Protein AF-A0A6G7ZBJ1-F1 (afdb_monomer_lite)

Radius of gyration: 18.82 Å; chains: 1; bounding box: 35×28×66 Å

pLDDT: mean 85.51, std 11.93, range [38.84, 96.75]

Sequence (132 aa):
MKHKVLNLHRYTDELYGYSSDLPEYRVIMRKLYVDYRDSNGNIVKNVLLECPKSPLERDRYKSLIELRIYTGLLYLPLHLDDLMVEEFGRDLCVIIDGMYDNEYDFVAFRLVVEKSMIEEMYEQIAHVFEIV

Foldseek 3Di:
DPDPPLPVVVVCCQQFFDDPDADPLQKFQWWKFFWFQDPVRDIDGRDTDDQAPDPVLNVVNRVVRIDGDRGHPNCCVVCVVVVAKDKDADVCVVVVCVSVVNPTRTGIMMTGDDPVRVVSSVVVVCVVSVPD

Secondary structure (DSSP, 8-state):
-------HHHHHHHHHT--SS--GGGEEE-EEEEEEE-TTSPEEEEEEPPPPSSHHHHHHHHHHHEEE--S-TTTGGGTHHHHHEEEE-HHHHHHHHGGGTT--EEEEEEEE--HHHHHHHHHHHHHHTT--

Structure (mmCIF, N/CA/C/O backbone):
data_AF-A0A6G7ZBJ1-F1
#
_entry.id   AF-A0A6G7ZBJ1-F1
#
loop_
_atom_site.group_PDB
_atom_site.id
_atom_site.type_symbol
_atom_site.label_atom_id
_atom_site.label_alt_id
_atom_site.label_comp_id
_atom_site.label_asym_id
_atom_site.label_entity_id
_atom_site.label_seq_id
_atom_site.pdbx_PDB_ins_code
_atom_site.Cartn_x
_atom_site.Cartn_y
_atom_site.Cartn_z
_atom_site.occupancy
_atom_site.B_iso_or_equiv
_atom_site.auth_seq_id
_atom_site.auth_comp_id
_atom_site.auth_asym_id
_atom_site.auth_atom_id
_atom_site.pdbx_PDB_model_num
ATOM 1 N N . MET A 1 1 ? -5.959 7.522 42.572 1.00 40.25 1 MET A N 1
ATOM 2 C CA . MET A 1 1 ? -6.337 7.044 41.225 1.00 40.25 1 MET A CA 1
ATOM 3 C C . MET A 1 1 ? -6.852 8.237 40.440 1.00 40.25 1 MET A C 1
ATOM 5 O O . MET A 1 1 ? -7.921 8.734 40.760 1.00 40.25 1 MET A O 1
ATOM 9 N N . LYS A 1 2 ? -6.055 8.786 39.514 1.00 38.84 2 LYS A N 1
ATOM 10 C CA . LYS A 1 2 ? -6.507 9.889 38.656 1.00 38.84 2 LYS A CA 1
ATOM 11 C C . LYS A 1 2 ? -7.529 9.321 37.674 1.00 38.84 2 LYS A C 1
ATOM 13 O O . LYS A 1 2 ? -7.220 8.364 36.972 1.00 38.84 2 LYS A O 1
ATOM 18 N N . HIS A 1 3 ? -8.733 9.878 37.680 1.00 41.03 3 HIS A N 1
ATOM 19 C CA . HIS A 1 3 ? -9.791 9.544 36.738 1.00 41.03 3 HIS A CA 1
ATOM 20 C C . HIS A 1 3 ? -9.275 9.734 35.306 1.00 41.03 3 HIS A C 1
ATOM 22 O O . HIS A 1 3 ? -9.115 10.865 34.849 1.00 41.03 3 HIS A O 1
ATOM 28 N N . LYS A 1 4 ? -8.996 8.627 34.606 1.00 51.69 4 LYS A N 1
ATOM 29 C CA . LYS A 1 4 ? -8.949 8.610 33.144 1.00 51.69 4 LYS A CA 1
ATOM 30 C C . LYS A 1 4 ? -10.368 8.912 32.687 1.00 51.69 4 LYS A C 1
ATOM 32 O O . LYS A 1 4 ? -11.212 8.024 32.637 1.00 51.69 4 LYS A O 1
ATOM 37 N N . VAL A 1 5 ? -10.650 10.181 32.416 1.00 48.44 5 VAL A N 1
ATOM 38 C CA . VAL A 1 5 ? -11.758 10.522 31.531 1.00 48.44 5 VAL A CA 1
ATOM 39 C C . VAL A 1 5 ? -11.337 9.973 30.175 1.00 48.44 5 VAL A C 1
ATOM 41 O O . VAL A 1 5 ? -10.585 10.611 29.442 1.00 48.44 5 VAL A O 1
ATOM 44 N N . LEU A 1 6 ? -11.726 8.726 29.903 1.00 55.81 6 LEU A N 1
ATOM 45 C CA . LEU A 1 6 ? -11.731 8.172 28.559 1.00 55.81 6 LEU A CA 1
ATOM 46 C C . LEU A 1 6 ? -12.436 9.210 27.694 1.00 55.81 6 LEU A C 1
ATOM 48 O O . LEU A 1 6 ? -13.585 9.564 27.964 1.00 55.81 6 LEU A O 1
ATOM 52 N N . ASN A 1 7 ? -11.714 9.778 26.731 1.00 69.94 7 ASN A N 1
ATOM 53 C CA . ASN A 1 7 ? -12.281 10.752 25.816 1.00 69.94 7 ASN A CA 1
ATOM 54 C C . ASN A 1 7 ? -13.243 9.993 24.895 1.00 69.94 7 ASN A C 1
ATOM 56 O O . ASN A 1 7 ? -12.848 9.541 23.827 1.00 69.94 7 ASN A O 1
ATOM 60 N N . LEU A 1 8 ? -14.471 9.780 25.376 1.00 73.25 8 LEU A N 1
ATOM 61 C CA . LEU A 1 8 ? -15.496 8.932 24.768 1.00 73.25 8 LEU A CA 1
ATOM 62 C C . LEU A 1 8 ? -15.718 9.288 23.296 1.00 73.25 8 LEU A C 1
ATOM 64 O O . LEU A 1 8 ? -15.908 8.396 22.480 1.00 73.25 8 LEU A O 1
ATOM 68 N N . HIS A 1 9 ? -15.592 10.576 22.966 1.00 75.88 9 HIS A N 1
ATOM 69 C CA . HIS A 1 9 ? -15.666 11.081 21.603 1.00 75.88 9 HIS A CA 1
ATOM 70 C C . HIS A 1 9 ? -14.593 10.467 20.697 1.00 75.88 9 HIS A C 1
ATOM 72 O O . HIS A 1 9 ? -14.922 9.922 19.655 1.00 75.88 9 HIS A O 1
ATOM 78 N N . ARG A 1 10 ? -13.328 10.423 21.136 1.00 76.31 10 ARG A N 1
ATOM 79 C CA . ARG A 1 10 ? -12.244 9.803 20.352 1.00 76.31 10 ARG A CA 1
ATOM 80 C C . ARG A 1 10 ? -12.465 8.307 20.118 1.00 76.31 10 ARG A C 1
ATOM 82 O O . ARG A 1 10 ? -12.115 7.808 19.059 1.00 76.31 10 ARG A O 1
ATOM 89 N N . TYR A 1 11 ? -13.043 7.596 21.088 1.00 80.50 11 TYR A N 1
ATOM 90 C CA . TYR A 1 11 ? -13.386 6.177 20.920 1.00 80.50 11 TYR A CA 1
ATOM 91 C C . TYR A 1 11 ? -14.519 5.987 19.916 1.00 80.50 11 TYR A C 1
ATOM 93 O O . TYR A 1 11 ? -14.456 5.089 19.081 1.00 80.50 11 TYR A O 1
ATOM 101 N N . THR A 1 12 ? -15.558 6.823 19.984 1.00 81.44 12 THR A N 1
ATOM 102 C CA . THR A 1 12 ? -16.650 6.766 19.010 1.00 81.44 12 THR A CA 1
ATOM 103 C C . THR A 1 12 ? -16.169 7.143 17.611 1.00 81.44 12 THR A C 1
ATOM 105 O O . THR A 1 12 ? -16.553 6.485 16.650 1.00 81.44 12 THR A O 1
ATOM 108 N N . ASP A 1 13 ? -15.284 8.130 17.490 1.00 80.81 13 ASP A N 1
ATOM 109 C CA . ASP A 1 13 ? -14.735 8.570 16.207 1.00 80.81 13 ASP A CA 1
ATOM 110 C C . ASP A 1 13 ? -13.896 7.469 15.552 1.00 80.81 13 ASP A C 1
ATO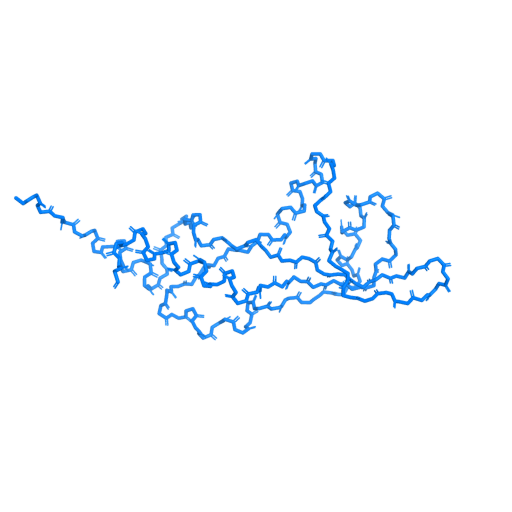M 112 O O . ASP A 1 13 ? -14.042 7.215 14.360 1.00 80.81 13 ASP A O 1
ATOM 116 N N . GLU A 1 14 ? -13.079 6.760 16.333 1.00 85.19 14 GLU A N 1
ATOM 117 C CA . GLU A 1 14 ? -12.290 5.620 15.858 1.00 85.19 14 GLU A CA 1
ATOM 118 C C . GLU A 1 14 ? -13.175 4.431 15.448 1.00 85.19 14 GLU A C 1
ATOM 120 O O . GLU A 1 14 ? -12.946 3.771 14.428 1.00 85.19 14 GLU A O 1
ATOM 125 N N . LEU A 1 15 ? -14.218 4.158 16.236 1.00 86.31 15 LEU A N 1
ATOM 126 C CA . LEU A 1 15 ? -15.129 3.045 15.992 1.00 86.31 15 LEU A CA 1
ATOM 127 C C . LEU A 1 15 ? -15.979 3.266 14.733 1.00 86.31 15 LEU A C 1
ATOM 129 O O . LEU A 1 15 ? -16.150 2.334 13.946 1.00 86.31 15 LEU A O 1
ATOM 133 N N . TYR A 1 16 ? -16.488 4.486 14.532 1.00 83.50 16 TYR A N 1
ATOM 134 C CA . TYR A 1 16 ? -17.455 4.809 13.478 1.00 83.50 16 TYR A CA 1
ATOM 135 C C . TYR A 1 16 ? -16.868 5.586 12.288 1.00 83.50 16 TYR A C 1
ATOM 137 O O . TYR A 1 16 ? -17.498 5.612 11.235 1.00 83.50 16 TYR A O 1
ATOM 145 N N . GLY A 1 17 ? -15.656 6.136 12.401 1.00 70.12 17 GLY A N 1
ATOM 146 C CA . GLY A 1 17 ? -14.895 6.722 11.294 1.00 70.12 17 GLY A CA 1
ATOM 147 C C . GLY A 1 17 ? -15.202 8.192 11.009 1.00 70.12 17 GLY A C 1
ATOM 148 O O . GLY A 1 17 ? -15.626 8.515 9.905 1.00 70.12 17 GLY A O 1
ATOM 149 N N . TYR A 1 18 ? -14.965 9.086 11.973 1.00 58.31 18 TYR A N 1
ATOM 150 C CA . TYR A 1 18 ? -15.139 10.531 11.770 1.00 58.31 18 TYR A CA 1
ATOM 151 C C . TYR A 1 18 ? -14.039 11.363 12.447 1.00 58.31 18 TYR A C 1
ATOM 153 O O . TYR A 1 18 ? -14.134 11.695 13.622 1.00 58.31 18 TYR A O 1
ATOM 161 N N . SER A 1 19 ? -13.035 11.793 11.682 1.00 57.47 19 SER A N 1
ATOM 162 C CA . SER A 1 19 ? -12.218 12.970 12.012 1.00 57.47 19 SER A CA 1
ATOM 163 C C . SER A 1 19 ? -11.777 13.687 10.733 1.00 57.47 19 SER A C 1
ATOM 165 O O . SER A 1 19 ? -11.668 13.074 9.672 1.00 57.47 19 SER A O 1
ATOM 167 N N . SER A 1 20 ? -11.557 15.004 10.820 1.00 59.56 20 SER A N 1
ATOM 168 C CA . SER A 1 20 ? -11.070 15.829 9.700 1.00 59.56 20 SER A CA 1
ATOM 169 C C . SER A 1 20 ? -9.649 15.465 9.267 1.00 59.56 20 SER A C 1
ATOM 171 O O . SER A 1 20 ? -9.302 15.652 8.106 1.00 59.56 20 SER A O 1
ATOM 173 N N . ASP A 1 21 ? -8.862 14.912 10.192 1.00 67.12 21 ASP A N 1
ATOM 174 C CA . ASP A 1 21 ? -7.488 14.470 9.986 1.00 67.12 21 ASP A CA 1
ATOM 175 C C . ASP A 1 21 ? -7.344 13.037 10.503 1.00 67.12 21 ASP A C 1
ATOM 177 O O . ASP A 1 21 ? -7.717 12.745 11.646 1.00 67.12 21 ASP A O 1
ATOM 181 N N . LEU A 1 22 ? -6.829 12.135 9.663 1.00 69.50 22 LEU A N 1
ATOM 182 C CA . LEU A 1 22 ? -6.550 10.761 10.071 1.00 69.50 22 LEU A CA 1
ATOM 183 C C . LEU A 1 22 ? -5.225 10.688 10.843 1.00 69.50 22 LEU A C 1
ATOM 185 O O . LEU A 1 22 ? -4.242 11.312 10.435 1.00 69.50 22 LEU A O 1
ATOM 189 N N . PRO A 1 23 ? -5.171 9.901 11.924 1.00 81.31 23 PRO A N 1
ATOM 190 C CA . PRO A 1 23 ? -3.941 9.660 12.661 1.00 81.31 23 PRO A CA 1
ATOM 191 C C . PRO A 1 23 ? -2.974 8.759 11.874 1.00 81.31 23 PRO A C 1
ATOM 193 O O . PRO A 1 23 ? -3.388 7.969 11.028 1.00 81.31 23 PRO A O 1
ATOM 196 N N . GLU A 1 24 ? -1.679 8.840 12.190 1.00 84.81 24 GLU A N 1
ATOM 197 C CA . GLU A 1 24 ? -0.617 8.095 11.487 1.00 84.81 24 GLU A CA 1
ATOM 198 C C . GLU A 1 24 ? -0.823 6.573 11.509 1.00 84.81 24 GLU A C 1
ATOM 200 O O . GLU A 1 24 ? -0.556 5.908 10.516 1.00 84.81 24 GLU A O 1
ATOM 205 N N . TYR A 1 25 ? -1.395 6.025 12.585 1.00 87.00 25 TYR A N 1
ATOM 206 C CA . TYR A 1 25 ? -1.715 4.595 12.694 1.00 87.00 25 TYR A CA 1
ATOM 207 C C . TYR A 1 25 ? -2.870 4.134 11.789 1.00 87.00 25 TYR A C 1
ATOM 209 O O . TYR A 1 25 ? -3.261 2.977 11.841 1.00 87.00 25 TYR A O 1
ATOM 217 N N . AR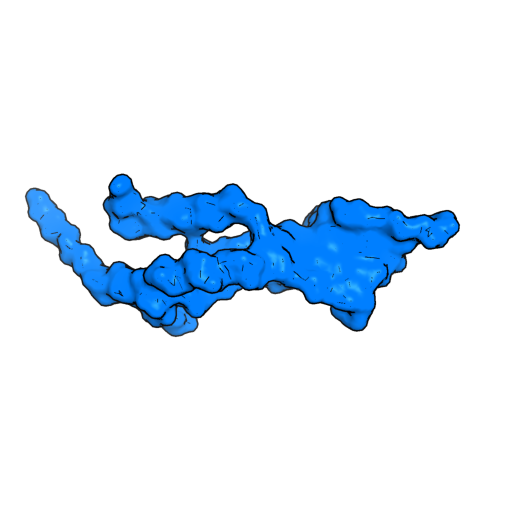G A 1 26 ? -3.462 5.023 10.979 1.00 87.62 26 ARG A N 1
ATOM 218 C CA . ARG A 1 26 ? -4.428 4.696 9.910 1.00 87.62 26 ARG A CA 1
ATOM 219 C C . ARG A 1 26 ? -3.805 4.783 8.516 1.00 87.62 26 ARG A C 1
ATOM 221 O O . ARG A 1 26 ? -4.524 4.828 7.515 1.00 87.62 26 ARG A O 1
ATOM 228 N N . VAL A 1 27 ? -2.478 4.836 8.456 1.00 91.12 27 VAL A N 1
ATOM 229 C CA . VAL A 1 27 ? -1.703 4.908 7.224 1.00 91.12 27 VAL A CA 1
ATOM 230 C C . VAL A 1 27 ? -0.943 3.600 7.040 1.00 91.12 27 VAL A C 1
ATOM 232 O O . VAL A 1 27 ? -0.149 3.210 7.890 1.00 91.12 27 VAL A O 1
ATOM 235 N N . ILE A 1 28 ? -1.176 2.930 5.914 1.00 94.12 28 ILE A N 1
ATOM 236 C CA . ILE A 1 28 ? -0.484 1.697 5.537 1.00 94.12 28 ILE A CA 1
ATOM 237 C C . ILE A 1 28 ? 0.437 1.989 4.357 1.00 9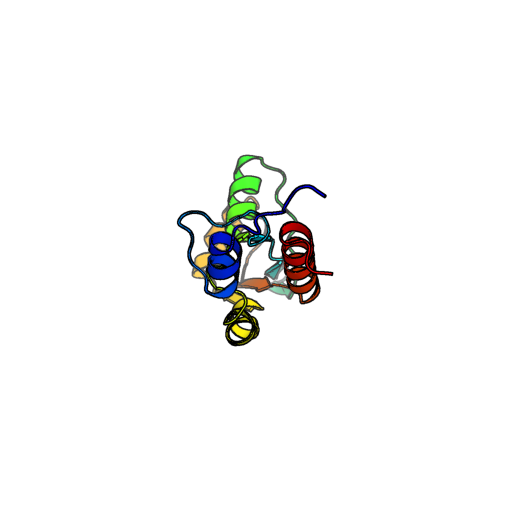4.12 28 ILE A C 1
ATOM 239 O O . ILE A 1 28 ? 0.011 2.529 3.336 1.00 94.12 28 ILE A O 1
ATOM 243 N N . MET A 1 29 ? 1.703 1.595 4.481 1.00 94.81 29 MET A N 1
ATOM 244 C CA . MET A 1 29 ? 2.680 1.671 3.397 1.00 94.81 29 MET A CA 1
ATOM 245 C C . MET A 1 29 ? 2.636 0.375 2.583 1.00 94.81 29 MET A C 1
ATOM 247 O O . MET A 1 29 ? 3.173 -0.650 2.999 1.00 94.81 29 MET A O 1
ATOM 251 N N . ARG A 1 30 ? 1.967 0.416 1.430 1.00 96.12 30 ARG A N 1
ATOM 252 C CA . ARG A 1 30 ? 1.760 -0.747 0.555 1.00 96.12 30 ARG A CA 1
ATOM 253 C C . ARG A 1 30 ? 3.056 -1.192 -0.118 1.00 96.12 30 ARG A C 1
ATOM 255 O O . ARG A 1 30 ? 3.997 -0.418 -0.281 1.00 96.12 30 ARG A O 1
ATOM 262 N N . LYS A 1 31 ? 3.084 -2.438 -0.586 1.00 96.44 31 LYS A N 1
ATOM 263 C CA . LYS A 1 31 ? 4.138 -2.938 -1.477 1.00 96.44 31 LYS A CA 1
ATOM 264 C C . LYS A 1 31 ? 3.772 -2.687 -2.931 1.00 96.44 31 LYS A C 1
ATOM 266 O O . LYS A 1 31 ? 2.665 -3.017 -3.350 1.00 96.44 31 LYS A O 1
ATOM 271 N N . LEU A 1 32 ? 4.716 -2.148 -3.698 1.00 95.31 32 LEU A N 1
ATOM 272 C CA . LEU A 1 32 ? 4.577 -1.967 -5.138 1.00 95.31 32 LEU A CA 1
ATOM 273 C C . LEU A 1 32 ? 5.187 -3.161 -5.869 1.00 95.31 32 LEU A C 1
ATOM 275 O O . LEU A 1 32 ? 6.405 -3.325 -5.899 1.00 95.31 32 LEU A O 1
ATOM 279 N N . TYR A 1 33 ? 4.336 -3.974 -6.484 1.00 95.38 33 TYR A N 1
ATOM 280 C CA . TYR A 1 33 ? 4.770 -5.042 -7.375 1.00 95.38 33 TYR A CA 1
ATOM 281 C C . TYR A 1 33 ? 4.530 -4.653 -8.825 1.00 95.38 33 TYR A C 1
ATOM 283 O O . TYR A 1 33 ? 3.489 -4.091 -9.161 1.00 95.38 33 TYR A O 1
ATOM 291 N N . VAL A 1 34 ? 5.463 -5.010 -9.696 1.00 94.06 34 VAL A N 1
ATOM 292 C CA . VAL A 1 34 ? 5.395 -4.711 -11.125 1.00 94.06 34 VAL A CA 1
ATOM 293 C C . VAL A 1 34 ? 5.638 -5.946 -11.969 1.00 94.06 34 VAL A C 1
ATOM 295 O O . VAL A 1 34 ? 6.321 -6.893 -11.568 1.00 94.06 34 VAL A O 1
ATOM 298 N N . ASP A 1 35 ? 5.098 -5.882 -13.175 1.00 94.56 35 ASP A N 1
ATOM 299 C CA . ASP A 1 35 ? 5.467 -6.745 -14.278 1.00 94.56 35 ASP A CA 1
ATOM 300 C C . ASP A 1 35 ? 6.147 -5.861 -15.338 1.00 94.56 35 ASP A C 1
ATOM 302 O O . ASP A 1 35 ? 5.599 -4.825 -15.722 1.00 94.56 35 ASP A O 1
ATOM 306 N N . TYR A 1 36 ? 7.331 -6.244 -15.818 1.00 93.19 36 TYR A N 1
ATOM 307 C CA . TYR A 1 36 ? 8.071 -5.501 -16.847 1.00 93.19 36 TYR A CA 1
ATOM 308 C C . TYR A 1 36 ? 8.594 -6.424 -17.945 1.00 93.19 36 TYR A C 1
ATOM 310 O O . TYR A 1 36 ? 8.724 -7.636 -17.755 1.00 93.19 36 TYR A O 1
ATOM 318 N N . ARG A 1 37 ? 8.891 -5.852 -19.110 1.00 94.06 37 ARG A N 1
ATOM 319 C CA . ARG A 1 37 ? 9.525 -6.550 -20.226 1.00 94.06 37 ARG A CA 1
ATOM 320 C C . ARG A 1 37 ? 11.044 -6.404 -20.142 1.00 94.06 37 ARG A C 1
ATOM 322 O O . ARG A 1 37 ? 11.559 -5.292 -20.087 1.00 94.06 37 ARG A O 1
ATOM 329 N N . ASP A 1 38 ? 11.754 -7.527 -20.122 1.00 93.12 38 ASP A N 1
ATOM 330 C CA . ASP A 1 38 ? 13.216 -7.545 -20.148 1.00 93.12 38 ASP A CA 1
ATOM 331 C C . ASP A 1 38 ? 13.774 -7.208 -21.546 1.00 93.12 38 ASP A C 1
ATOM 333 O O . ASP A 1 38 ? 13.047 -7.085 -22.535 1.00 93.12 38 ASP A O 1
ATOM 337 N N . SER A 1 39 ? 15.099 -7.095 -21.650 1.00 92.12 39 SER A N 1
ATOM 338 C CA . SER A 1 39 ? 15.792 -6.796 -22.911 1.00 92.12 39 SER A CA 1
ATOM 339 C C . SER A 1 39 ? 15.628 -7.866 -23.998 1.00 92.12 39 SER A C 1
ATOM 341 O O . SER A 1 39 ? 15.851 -7.579 -25.173 1.00 92.12 39 SER A O 1
ATOM 343 N N . ASN A 1 40 ? 15.223 -9.084 -23.633 1.00 93.94 40 ASN A N 1
ATOM 344 C CA . ASN A 1 40 ? 14.945 -10.177 -24.563 1.00 93.94 40 ASN A CA 1
ATOM 345 C C . ASN A 1 40 ? 13.465 -10.220 -24.983 1.00 93.94 40 ASN A C 1
ATOM 347 O O . ASN A 1 40 ? 13.074 -11.080 -25.772 1.00 93.94 40 ASN A O 1
ATOM 351 N N . GLY A 1 41 ? 12.636 -9.313 -24.461 1.00 92.56 41 GLY A N 1
ATOM 352 C CA . GLY A 1 41 ? 11.204 -9.255 -24.723 1.00 92.56 41 GLY A CA 1
ATOM 353 C C . GLY A 1 41 ? 10.346 -10.141 -23.812 1.00 92.56 41 GLY A C 1
ATOM 354 O O . GLY A 1 41 ? 9.129 -10.191 -24.009 1.00 92.56 41 GLY A O 1
ATOM 355 N N . ASN A 1 42 ? 10.929 -10.817 -22.818 1.00 95.94 42 ASN A N 1
ATOM 356 C CA . ASN A 1 42 ? 10.188 -11.656 -21.876 1.00 95.94 42 ASN A CA 1
ATOM 357 C C . ASN A 1 42 ? 9.540 -10.812 -20.783 1.00 95.94 42 ASN A C 1
ATOM 359 O O . ASN A 1 42 ? 10.109 -9.825 -20.327 1.00 95.94 42 ASN A O 1
ATOM 363 N N . ILE A 1 43 ? 8.368 -11.237 -20.310 1.00 95.25 43 ILE A N 1
ATOM 364 C CA . ILE A 1 43 ? 7.700 -10.583 -19.182 1.00 95.25 43 ILE A CA 1
ATOM 365 C C . ILE A 1 43 ? 8.200 -11.196 -17.874 1.00 95.25 43 ILE A C 1
ATOM 367 O O . ILE A 1 43 ? 7.943 -12.370 -17.594 1.00 95.25 43 ILE A O 1
ATOM 371 N N . VAL A 1 44 ? 8.859 -10.379 -17.059 1.00 95.69 44 VAL A N 1
ATOM 372 C CA . VAL A 1 44 ? 9.206 -10.685 -15.671 1.00 95.69 44 VAL A CA 1
ATOM 373 C C . VAL A 1 44 ? 8.056 -10.207 -14.790 1.00 95.69 44 VAL A C 1
ATOM 375 O O . VAL A 1 44 ? 7.612 -9.070 -14.924 1.00 95.69 44 VAL A O 1
ATOM 378 N N . LYS A 1 45 ? 7.541 -11.077 -13.916 1.00 95.31 45 LYS A N 1
ATOM 379 C CA . LYS A 1 45 ? 6.317 -10.823 -13.140 1.00 95.31 45 LYS A CA 1
ATOM 380 C C . LYS A 1 45 ? 6.561 -10.770 -11.640 1.00 95.31 45 LYS A C 1
ATOM 382 O O . LYS A 1 45 ? 7.425 -11.483 -11.134 1.00 95.31 45 LYS A O 1
ATOM 387 N N . ASN A 1 46 ? 5.687 -10.060 -10.929 1.00 93.75 46 ASN A N 1
ATOM 388 C CA . ASN A 1 46 ? 5.660 -9.965 -9.463 1.00 93.75 46 ASN A CA 1
ATOM 389 C C . ASN A 1 46 ? 6.973 -9.441 -8.865 1.00 93.75 46 ASN A C 1
ATOM 391 O O . ASN A 1 46 ? 7.411 -9.906 -7.811 1.00 93.75 46 ASN A O 1
ATOM 395 N N . VAL A 1 47 ? 7.621 -8.494 -9.534 1.00 95.44 47 VAL A N 1
ATOM 396 C CA . VAL A 1 47 ? 8.860 -7.907 -9.026 1.00 95.44 47 VAL A CA 1
ATOM 397 C C . VAL A 1 47 ? 8.504 -6.847 -8.000 1.00 95.44 47 VAL A C 1
ATOM 399 O O . VAL A 1 47 ? 7.785 -5.907 -8.318 1.00 95.44 47 VAL A O 1
ATOM 402 N N . LEU A 1 48 ? 8.982 -7.008 -6.766 1.00 95.50 48 LEU A N 1
ATOM 403 C CA . LEU A 1 48 ? 8.881 -5.962 -5.755 1.00 95.50 48 LEU A CA 1
ATOM 404 C C . LEU A 1 48 ? 9.829 -4.828 -6.145 1.00 95.50 48 LEU A C 1
ATOM 406 O O . LEU A 1 48 ? 11.032 -5.058 -6.282 1.00 95.50 48 LEU A O 1
ATOM 410 N N . LEU A 1 49 ? 9.290 -3.627 -6.337 1.00 93.00 49 LEU A N 1
ATOM 411 C CA . LEU A 1 49 ? 10.116 -2.448 -6.546 1.00 93.00 49 LEU A CA 1
ATOM 412 C C . LEU A 1 49 ? 10.557 -1.864 -5.211 1.00 93.00 49 LEU A C 1
ATOM 414 O O . LEU A 1 49 ? 9.763 -1.673 -4.293 1.00 93.00 49 LEU A O 1
ATOM 418 N N . GLU A 1 50 ? 11.842 -1.549 -5.141 1.00 92.00 50 GLU A N 1
ATOM 419 C CA . GLU A 1 50 ? 12.438 -0.856 -4.010 1.00 92.00 50 GLU A CA 1
ATOM 420 C C . GLU A 1 50 ? 12.300 0.656 -4.170 1.00 92.00 50 GLU A C 1
ATOM 422 O O . GLU A 1 50 ? 12.245 1.182 -5.283 1.00 92.00 50 GLU A O 1
ATOM 427 N N . CYS A 1 51 ? 12.296 1.368 -3.047 1.00 92.50 51 CYS A N 1
ATOM 428 C CA . CYS A 1 51 ? 12.214 2.824 -3.028 1.00 92.50 51 CYS A CA 1
ATOM 429 C C . CYS A 1 51 ? 13.358 3.465 -3.858 1.00 92.50 51 CYS A C 1
ATOM 431 O O . CYS A 1 51 ? 14.524 3.095 -3.662 1.00 92.50 51 CYS A O 1
ATOM 433 N N . PRO A 1 52 ? 13.073 4.434 -4.754 1.00 90.81 52 PRO A N 1
ATOM 434 C CA . PRO A 1 52 ? 14.096 5.122 -5.540 1.00 90.81 52 PRO A CA 1
ATOM 435 C C . PRO A 1 52 ? 15.159 5.816 -4.675 1.00 90.81 52 PRO A C 1
ATOM 437 O O . PRO A 1 52 ? 14.937 6.155 -3.515 1.00 90.81 52 PRO A O 1
ATOM 440 N N . LYS A 1 53 ? 16.340 6.093 -5.241 1.00 86.44 53 LYS A N 1
ATOM 441 C CA . LYS A 1 53 ? 17.417 6.800 -4.512 1.00 86.44 53 LYS A CA 1
ATOM 442 C C . LYS A 1 53 ? 17.246 8.323 -4.518 1.00 86.44 53 LYS A C 1
ATOM 444 O O . LYS A 1 53 ? 17.629 8.995 -3.556 1.00 86.44 53 LYS A O 1
ATOM 449 N N . SER A 1 54 ? 16.696 8.874 -5.600 1.00 89.94 54 SER A N 1
ATOM 450 C CA . SER A 1 54 ? 16.501 10.318 -5.767 1.00 89.94 54 SER A CA 1
ATOM 451 C C . SER A 1 54 ? 15.533 10.869 -4.706 1.00 89.94 54 SER A C 1
ATOM 453 O O . SER A 1 54 ? 14.473 10.283 -4.513 1.00 89.94 54 SER A O 1
ATOM 455 N N . PRO A 1 55 ? 15.844 11.975 -3.996 1.00 88.75 55 PRO A N 1
ATOM 456 C CA . PRO A 1 55 ? 14.929 12.573 -3.018 1.00 88.75 55 PRO A CA 1
ATOM 457 C C . PRO A 1 55 ? 13.530 12.867 -3.573 1.00 88.75 55 PRO A C 1
ATOM 459 O O . PRO A 1 55 ? 12.548 12.496 -2.946 1.00 88.75 55 PRO A O 1
ATOM 462 N N . LEU A 1 56 ? 13.443 13.467 -4.764 1.00 89.12 56 LEU A N 1
ATOM 463 C CA . LEU A 1 56 ? 12.160 13.815 -5.379 1.00 89.12 56 LEU A CA 1
ATOM 464 C C . LEU A 1 56 ? 11.328 12.566 -5.702 1.00 89.12 56 LEU A C 1
ATOM 466 O O . LEU A 1 56 ? 10.134 12.512 -5.412 1.00 89.12 56 LEU A O 1
ATOM 470 N N . GLU A 1 57 ? 11.970 11.539 -6.260 1.00 90.94 57 GLU A N 1
ATOM 471 C CA . GLU A 1 57 ? 11.282 10.299 -6.627 1.00 90.94 57 GLU A CA 1
ATOM 472 C C . GLU A 1 57 ? 10.919 9.456 -5.402 1.00 90.94 57 GLU A C 1
ATOM 474 O O . GLU A 1 57 ? 9.912 8.757 -5.426 1.00 90.94 57 GLU A O 1
ATOM 479 N N . ARG A 1 58 ? 11.654 9.583 -4.287 1.00 91.62 58 ARG A N 1
ATOM 480 C CA . ARG A 1 58 ? 11.264 8.985 -3.000 1.00 91.62 58 ARG A CA 1
ATOM 481 C C . ARG A 1 58 ? 9.932 9.520 -2.498 1.00 91.62 58 ARG A C 1
ATOM 483 O O . ARG A 1 58 ? 9.109 8.730 -2.045 1.00 91.62 58 ARG A O 1
ATOM 490 N N . ASP A 1 59 ? 9.703 10.826 -2.592 1.00 91.38 59 ASP A N 1
ATOM 491 C CA . ASP A 1 59 ? 8.450 11.432 -2.133 1.00 91.38 59 ASP A CA 1
ATOM 492 C C . ASP A 1 59 ? 7.272 11.018 -3.024 1.00 91.38 59 ASP A C 1
ATOM 494 O O . ASP A 1 59 ? 6.188 10.699 -2.525 1.00 91.38 59 ASP A O 1
ATOM 498 N N . ARG A 1 60 ? 7.493 10.948 -4.344 1.00 91.50 60 ARG A N 1
ATOM 499 C CA . ARG A 1 60 ? 6.499 10.449 -5.308 1.00 91.50 60 ARG A CA 1
ATOM 500 C C . ARG A 1 60 ? 6.187 8.970 -5.088 1.00 91.50 60 ARG A C 1
ATOM 502 O O . ARG A 1 60 ? 5.014 8.607 -5.028 1.00 91.50 60 ARG A O 1
ATOM 509 N N . TYR A 1 61 ? 7.216 8.145 -4.898 1.00 92.94 61 TYR A N 1
ATOM 510 C CA . TYR A 1 61 ? 7.081 6.729 -4.568 1.00 92.94 61 TYR A CA 1
ATOM 511 C C . TYR A 1 61 ? 6.306 6.541 -3.263 1.00 92.94 61 TYR A C 1
ATOM 513 O O . TYR A 1 61 ? 5.325 5.805 -3.232 1.00 92.94 61 TYR A O 1
ATOM 521 N N . LYS A 1 62 ? 6.687 7.259 -2.199 1.00 93.38 62 LYS A N 1
ATOM 522 C CA . LYS A 1 62 ? 6.002 7.202 -0.904 1.00 93.38 62 LYS A CA 1
ATOM 523 C C . LYS A 1 62 ? 4.527 7.566 -1.045 1.00 93.38 62 LYS A C 1
ATOM 525 O O . LYS A 1 62 ? 3.683 6.836 -0.543 1.00 93.38 62 LYS A O 1
ATOM 530 N N . SER A 1 63 ? 4.227 8.647 -1.762 1.00 91.88 63 SER A N 1
ATOM 531 C CA . SER A 1 63 ? 2.849 9.092 -1.998 1.00 91.88 63 SER A CA 1
ATOM 532 C C . SER A 1 63 ? 2.026 8.058 -2.771 1.00 91.88 63 SER A C 1
ATOM 534 O O . SER A 1 63 ? 0.844 7.894 -2.495 1.00 91.88 63 SER A O 1
ATOM 536 N N . LEU A 1 64 ? 2.644 7.347 -3.721 1.00 92.69 64 LEU A N 1
ATOM 537 C CA . LEU A 1 64 ? 1.997 6.276 -4.479 1.00 92.69 64 LEU A CA 1
ATOM 538 C C . LEU A 1 64 ? 1.639 5.084 -3.581 1.00 92.69 64 LEU A C 1
ATOM 540 O O . LEU A 1 64 ? 0.525 4.568 -3.650 1.00 92.69 64 LEU A O 1
ATOM 544 N N . ILE A 1 65 ? 2.578 4.635 -2.747 1.00 94.44 65 ILE A N 1
ATOM 545 C CA . ILE A 1 65 ? 2.372 3.440 -1.922 1.00 94.44 65 ILE A CA 1
ATOM 546 C C . ILE A 1 65 ? 1.595 3.711 -0.624 1.00 94.44 65 ILE A C 1
ATOM 548 O O . ILE A 1 65 ? 1.093 2.770 -0.011 1.00 94.44 65 ILE A O 1
ATOM 552 N N . GLU A 1 66 ? 1.450 4.969 -0.210 1.00 94.19 66 GLU A N 1
ATOM 553 C CA . GLU A 1 66 ? 0.669 5.360 0.965 1.00 94.19 66 GLU A CA 1
ATOM 554 C C . GLU A 1 66 ? -0.829 5.073 0.751 1.00 94.19 66 GLU A C 1
ATOM 556 O O . GLU A 1 66 ? -1.431 5.503 -0.233 1.00 94.19 66 GLU A O 1
ATOM 561 N N . LEU A 1 67 ? -1.441 4.338 1.680 1.00 92.69 67 LEU A N 1
ATOM 562 C CA . LEU A 1 67 ? -2.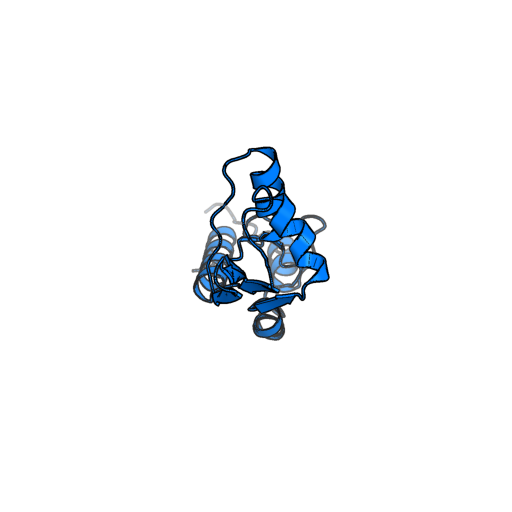882 4.110 1.752 1.00 92.69 67 LEU A CA 1
ATOM 563 C C . LEU A 1 67 ? -3.418 4.669 3.065 1.00 92.69 67 LEU A C 1
ATOM 565 O O . LEU A 1 67 ? -2.968 4.287 4.142 1.00 92.69 67 LEU A O 1
ATOM 569 N N . ARG A 1 68 ? -4.417 5.545 2.973 1.00 90.44 68 ARG A N 1
ATOM 570 C CA . ARG A 1 68 ? -5.092 6.144 4.128 1.00 90.44 68 ARG A CA 1
ATOM 571 C C . ARG A 1 68 ? -6.457 5.500 4.332 1.00 90.44 68 ARG A C 1
ATOM 573 O O . ARG A 1 68 ? -7.290 5.513 3.428 1.00 90.44 68 ARG A O 1
ATOM 580 N N . ILE A 1 69 ? -6.691 4.952 5.521 1.00 88.44 69 ILE A N 1
ATOM 581 C CA . ILE A 1 69 ? -7.912 4.206 5.840 1.00 88.44 69 ILE A CA 1
ATOM 582 C C . ILE A 1 69 ? -8.976 5.139 6.428 1.00 88.44 69 ILE A C 1
ATOM 584 O O . ILE A 1 69 ? -9.010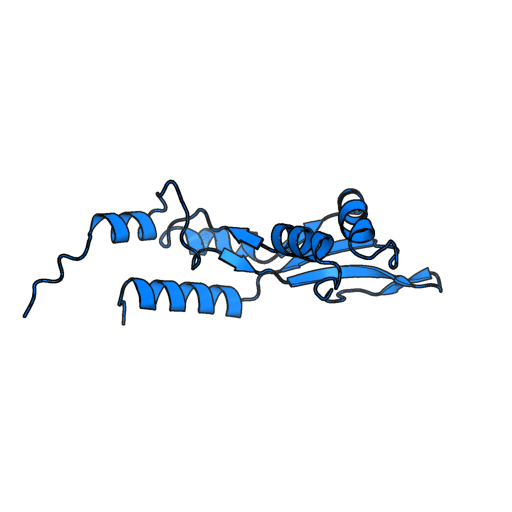 5.396 7.631 1.00 88.44 69 ILE A O 1
ATOM 588 N N . TYR A 1 70 ? -9.886 5.613 5.575 1.00 84.12 70 TYR A N 1
ATOM 589 C CA . TYR A 1 70 ? -11.019 6.478 5.940 1.00 84.12 70 TYR A CA 1
ATOM 590 C C . TYR A 1 70 ? -12.260 5.672 6.350 1.00 84.12 70 TYR A C 1
ATOM 592 O O . TYR A 1 70 ? -13.354 5.857 5.821 1.00 84.12 70 TYR A O 1
ATOM 600 N N . THR A 1 71 ? -12.102 4.709 7.256 1.00 85.62 71 THR A N 1
ATOM 601 C CA . THR A 1 71 ? -13.203 3.829 7.675 1.00 85.62 71 THR A CA 1
ATOM 602 C C . THR A 1 71 ? -13.081 3.481 9.150 1.00 85.62 71 THR A C 1
ATOM 604 O O . THR A 1 71 ? -12.009 3.094 9.613 1.00 85.62 71 THR A O 1
ATOM 607 N N . GLY A 1 72 ? -14.180 3.597 9.898 1.00 87.56 72 GLY A N 1
ATOM 608 C CA . GLY A 1 72 ? -14.224 3.218 11.312 1.00 87.56 72 GLY A CA 1
ATOM 609 C C . GLY A 1 72 ? -13.952 1.729 11.530 1.00 87.56 72 GLY A C 1
ATOM 610 O O . GLY A 1 72 ? -14.243 0.904 10.663 1.00 87.56 72 GLY A O 1
ATOM 611 N N . LEU A 1 73 ? -13.416 1.372 12.701 1.00 88.75 73 LEU A N 1
ATOM 612 C CA . LEU A 1 73 ? -13.087 -0.022 13.042 1.00 88.75 73 LEU A CA 1
ATOM 613 C C . LEU A 1 73 ? -14.268 -0.984 12.880 1.00 88.75 73 LEU A C 1
ATOM 615 O O . LEU A 1 73 ? -14.063 -2.144 12.531 1.00 88.75 73 LEU A O 1
ATOM 619 N N . LEU A 1 74 ? -15.493 -0.506 13.119 1.00 89.25 74 LEU A N 1
ATOM 620 C CA . LEU A 1 74 ? -16.703 -1.316 13.007 1.00 89.25 74 LEU A CA 1
ATOM 621 C C . LEU A 1 74 ? -16.946 -1.814 11.575 1.00 89.25 74 LEU A C 1
ATOM 623 O O . LEU A 1 74 ? -17.428 -2.928 11.388 1.00 89.25 74 LEU A O 1
ATOM 627 N N . TYR A 1 75 ? -16.623 -0.990 10.578 1.00 88.75 75 TYR A N 1
ATOM 628 C CA . TYR A 1 75 ? -16.911 -1.267 9.170 1.00 88.75 75 TYR A CA 1
ATOM 629 C C . TYR A 1 75 ? -15.688 -1.758 8.400 1.00 88.75 75 TYR A C 1
ATOM 631 O O . TYR A 1 75 ? -15.847 -2.393 7.363 1.00 88.75 75 TYR A O 1
ATOM 639 N N . LEU A 1 76 ? -14.478 -1.512 8.910 1.00 88.56 76 LEU A N 1
ATOM 640 C CA . LEU A 1 76 ? -13.232 -1.879 8.241 1.00 88.56 76 LEU A CA 1
ATOM 641 C C . LEU A 1 76 ? -13.182 -3.348 7.773 1.00 88.56 76 LEU A C 1
ATOM 643 O O . LEU A 1 76 ? -12.809 -3.553 6.619 1.00 88.56 76 LEU A O 1
ATOM 647 N N . PRO A 1 77 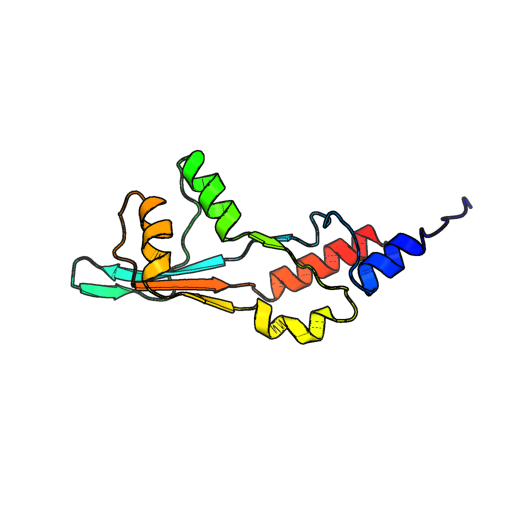? -13.616 -4.361 8.559 1.00 90.81 77 PRO A N 1
ATOM 648 C CA . PRO A 1 77 ? -13.597 -5.757 8.114 1.00 90.81 77 PRO A CA 1
ATOM 649 C C . PRO A 1 77 ? -14.383 -6.029 6.826 1.00 90.81 77 PRO A C 1
ATOM 651 O O . PRO A 1 77 ? -14.041 -6.954 6.099 1.00 90.81 77 PRO A O 1
ATOM 654 N N . LEU A 1 78 ? -15.414 -5.230 6.534 1.00 90.19 78 LEU A N 1
ATOM 655 C CA . LEU A 1 78 ? -16.238 -5.371 5.328 1.00 90.19 78 LEU A CA 1
ATOM 656 C C . LEU A 1 78 ? -15.524 -4.886 4.061 1.00 90.19 78 LEU A C 1
ATOM 658 O O . LEU A 1 78 ? -15.951 -5.226 2.965 1.00 90.19 78 LEU A O 1
ATOM 662 N N . HIS A 1 79 ? -14.468 -4.088 4.221 1.00 87.06 79 HIS A N 1
ATOM 663 C CA . HIS A 1 79 ? -13.717 -3.464 3.134 1.00 87.06 79 HIS A CA 1
ATOM 664 C C . HIS A 1 79 ? -12.291 -4.005 3.015 1.00 87.06 79 HIS A C 1
ATOM 666 O O . HIS A 1 79 ? -11.560 -3.577 2.130 1.00 87.06 79 HIS A O 1
ATOM 672 N N . LEU A 1 80 ? -11.865 -4.912 3.905 1.00 87.50 80 LEU A N 1
ATOM 673 C CA . LEU A 1 80 ? -10.482 -5.392 3.920 1.00 87.50 80 LEU A CA 1
ATOM 674 C C . LEU A 1 80 ? -10.086 -6.008 2.581 1.00 87.50 80 LEU A C 1
ATOM 676 O O . LEU A 1 80 ? -9.050 -5.625 2.052 1.00 87.50 80 LEU A O 1
ATOM 680 N N . ASP A 1 81 ? -10.920 -6.882 2.016 1.00 87.62 81 ASP A N 1
ATOM 681 C CA . ASP A 1 81 ? -10.628 -7.553 0.744 1.00 87.62 81 ASP A CA 1
ATOM 682 C C . ASP A 1 81 ? -10.414 -6.552 -0.404 1.00 87.62 81 ASP A C 1
ATOM 684 O O . ASP A 1 81 ? -9.481 -6.717 -1.190 1.00 87.62 81 ASP A O 1
ATOM 688 N N . ASP A 1 82 ? -11.199 -5.469 -0.441 1.00 86.06 82 ASP A N 1
ATOM 689 C CA . ASP A 1 82 ? -11.073 -4.398 -1.440 1.00 86.06 82 ASP A CA 1
ATOM 690 C C . ASP A 1 82 ? -9.779 -3.580 -1.267 1.00 86.06 82 ASP A C 1
ATOM 692 O O . ASP A 1 82 ? -9.272 -2.995 -2.222 1.00 86.06 82 ASP A O 1
ATOM 696 N N . LEU A 1 83 ? -9.230 -3.529 -0.050 1.00 86.19 83 LEU A N 1
ATOM 697 C CA . LEU A 1 83 ? -7.998 -2.805 0.272 1.00 86.19 83 LEU A CA 1
ATOM 698 C C . LEU A 1 83 ? -6.736 -3.652 0.052 1.00 86.19 83 LEU A C 1
ATOM 700 O O . LEU A 1 83 ? -5.638 -3.095 -0.002 1.00 86.19 83 LEU A O 1
ATOM 704 N N . MET A 1 84 ? -6.868 -4.982 -0.053 1.00 91.44 84 MET A N 1
ATOM 705 C CA . MET A 1 84 ? -5.720 -5.895 -0.110 1.00 91.44 84 MET A CA 1
ATOM 706 C C . MET A 1 84 ? -4.886 -5.715 -1.376 1.00 91.44 84 MET A C 1
ATOM 708 O O . MET A 1 84 ? -3.658 -5.787 -1.313 1.00 91.44 84 MET A O 1
ATOM 712 N N . VAL A 1 85 ? -5.532 -5.522 -2.528 1.00 93.19 85 VAL A N 1
ATOM 713 C CA . VAL A 1 85 ? -4.848 -5.440 -3.822 1.00 93.19 85 VAL A CA 1
ATOM 714 C C . VAL A 1 85 ? -5.526 -4.414 -4.718 1.00 93.19 85 VAL A C 1
ATOM 716 O O . VAL A 1 85 ? -6.715 -4.512 -4.999 1.00 93.19 85 VAL A O 1
ATOM 719 N N . GLU A 1 86 ? -4.735 -3.480 -5.234 1.00 91.06 86 GLU A N 1
ATOM 720 C CA . GLU A 1 86 ? -5.157 -2.525 -6.257 1.00 91.06 86 GLU A CA 1
ATOM 721 C C . GLU A 1 86 ? -4.289 -2.715 -7.505 1.00 91.06 86 GLU A C 1
ATOM 723 O O . GLU A 1 86 ? -3.067 -2.571 -7.436 1.00 91.06 86 GLU A O 1
ATOM 728 N N . GLU A 1 87 ? -4.899 -3.074 -8.637 1.00 89.19 87 GLU A N 1
ATOM 729 C CA . GLU A 1 87 ? -4.198 -3.358 -9.895 1.00 89.19 87 GLU A CA 1
ATOM 730 C C . GLU A 1 87 ? -4.416 -2.257 -10.928 1.00 89.19 87 GLU A C 1
ATOM 732 O O . GLU A 1 87 ? -5.519 -1.733 -11.094 1.00 89.19 87 GLU A O 1
ATOM 737 N N . PHE A 1 88 ? -3.364 -1.952 -11.683 1.00 87.69 88 PHE A N 1
ATOM 738 C CA . PHE A 1 88 ? -3.388 -0.893 -12.677 1.00 87.69 88 PHE A CA 1
ATOM 739 C C . PHE A 1 88 ? -2.754 -1.325 -13.995 1.00 87.69 88 PHE A C 1
ATOM 741 O O . PHE A 1 88 ? -1.753 -2.046 -14.049 1.00 87.69 88 PHE A O 1
ATOM 748 N N . GLY A 1 89 ? -3.355 -0.831 -15.077 1.00 81.50 89 GLY A N 1
ATOM 749 C CA . GLY A 1 89 ? -2.877 -1.035 -16.436 1.00 81.50 89 GLY A CA 1
ATOM 750 C C . GLY A 1 89 ? -1.751 -0.082 -16.842 1.00 81.50 89 GLY A C 1
ATOM 751 O O . GLY A 1 89 ? -1.231 0.721 -16.064 1.00 81.50 89 GLY A O 1
ATOM 752 N N . ARG A 1 90 ? -1.404 -0.158 -18.126 1.00 76.12 90 ARG A N 1
ATOM 753 C CA . ARG A 1 90 ? -0.238 0.510 -18.714 1.00 76.12 90 ARG A CA 1
ATOM 754 C C . ARG A 1 90 ? -0.230 2.037 -18.577 1.00 76.12 90 ARG A C 1
ATOM 756 O O . ARG A 1 90 ? 0.842 2.616 -18.441 1.00 76.12 90 ARG A O 1
ATOM 763 N N . ASP A 1 91 ? -1.385 2.696 -18.580 1.00 75.69 91 ASP A N 1
ATOM 764 C CA . ASP A 1 91 ? -1.454 4.167 -18.607 1.00 75.69 91 ASP A CA 1
ATOM 765 C C . ASP A 1 91 ? -0.833 4.820 -17.361 1.00 75.69 91 ASP A C 1
ATOM 767 O O . ASP A 1 91 ? -0.186 5.861 -17.454 1.00 75.69 91 ASP A O 1
ATOM 771 N N . LEU A 1 92 ? -0.955 4.172 -16.198 1.00 76.62 92 LEU A N 1
ATOM 772 C CA . LEU A 1 92 ? -0.333 4.630 -14.952 1.00 76.62 92 LEU A CA 1
ATOM 773 C C . LEU A 1 92 ? 1.126 4.166 -14.811 1.00 76.62 92 LEU A C 1
ATOM 775 O O . LEU A 1 92 ? 1.877 4.747 -14.027 1.00 76.62 92 LEU A O 1
ATOM 779 N N . CYS A 1 93 ? 1.562 3.178 -15.601 1.00 79.06 93 CYS A N 1
ATOM 780 C CA . CYS A 1 93 ? 2.944 2.695 -15.586 1.00 79.06 93 CYS A CA 1
ATOM 781 C C . CYS A 1 93 ? 3.937 3.776 -16.035 1.00 79.06 93 CYS A C 1
ATOM 783 O O . CYS A 1 93 ? 5.053 3.802 -15.534 1.00 79.06 93 CYS A O 1
ATOM 785 N N . VAL A 1 94 ? 3.525 4.715 -16.898 1.00 77.00 94 VAL A N 1
ATOM 786 C CA . VAL A 1 94 ? 4.366 5.846 -17.341 1.00 77.00 94 VAL A CA 1
ATOM 787 C C . VAL A 1 94 ? 4.803 6.723 -16.163 1.00 77.00 94 VAL A C 1
ATOM 789 O O . VAL A 1 94 ? 5.917 7.243 -16.144 1.00 77.00 94 VAL A O 1
ATOM 792 N N . ILE A 1 95 ? 3.938 6.883 -15.154 1.00 77.81 95 ILE A N 1
ATOM 793 C CA . ILE A 1 95 ? 4.258 7.680 -13.964 1.00 77.81 95 ILE A CA 1
ATOM 794 C C . ILE A 1 95 ? 5.352 6.990 -13.148 1.00 77.81 95 ILE A C 1
ATOM 796 O O . ILE A 1 95 ? 6.256 7.677 -12.678 1.00 77.81 95 ILE A O 1
ATOM 800 N N . ILE A 1 96 ? 5.264 5.663 -12.998 1.00 83.56 96 ILE A N 1
ATOM 801 C CA . ILE A 1 96 ? 6.246 4.842 -12.279 1.00 83.56 96 ILE A CA 1
ATOM 802 C C . ILE A 1 96 ? 7.563 4.809 -13.050 1.00 83.56 96 ILE A C 1
ATOM 804 O O . ILE A 1 96 ? 8.609 4.999 -12.448 1.00 83.56 96 ILE A O 1
ATOM 808 N N . ASP A 1 97 ? 7.517 4.649 -14.370 1.00 81.75 97 ASP A N 1
ATOM 809 C CA . ASP A 1 97 ? 8.703 4.609 -15.228 1.00 81.75 97 ASP A CA 1
ATOM 810 C C . ASP A 1 97 ? 9.569 5.867 -15.082 1.00 81.75 97 ASP A C 1
ATOM 812 O O . ASP A 1 97 ? 10.779 5.800 -14.849 1.00 81.75 97 ASP A O 1
ATOM 816 N N . GLY A 1 98 ? 8.914 7.031 -15.046 1.00 82.81 98 GLY A N 1
ATOM 817 C CA . GLY A 1 98 ? 9.577 8.303 -14.774 1.00 82.81 98 GLY A CA 1
ATOM 818 C C . GLY A 1 98 ? 10.216 8.414 -13.381 1.00 82.81 98 GLY A C 1
ATOM 819 O O . GLY A 1 98 ? 11.075 9.271 -13.207 1.00 82.81 98 GLY A O 1
ATOM 820 N N . MET A 1 99 ? 9.833 7.585 -12.399 1.00 88.12 99 MET A N 1
ATOM 821 C CA . MET A 1 99 ? 10.476 7.552 -11.071 1.00 88.12 99 MET A CA 1
ATOM 822 C C . MET A 1 99 ? 11.776 6.740 -11.046 1.00 88.12 99 MET A C 1
ATOM 824 O O . MET A 1 99 ? 12.586 6.907 -10.133 1.00 88.12 99 MET A O 1
ATOM 828 N N . TYR A 1 100 ? 11.965 5.860 -12.031 1.00 88.25 100 TYR A N 1
ATOM 829 C CA . TYR A 1 100 ? 13.113 4.961 -12.157 1.00 88.25 100 TYR A CA 1
ATOM 830 C C . TYR A 1 100 ? 13.917 5.265 -13.425 1.00 88.25 100 TYR A C 1
ATOM 832 O O . TYR A 1 100 ? 14.439 4.354 -14.053 1.00 88.25 100 TYR A O 1
ATOM 840 N N . ASP A 1 101 ? 13.986 6.538 -13.830 1.00 84.19 101 ASP A N 1
ATOM 841 C CA . ASP A 1 101 ? 14.791 7.020 -14.964 1.00 84.19 101 ASP A CA 1
ATOM 842 C C . ASP A 1 101 ? 14.552 6.272 -16.296 1.00 84.19 101 ASP A C 1
ATOM 844 O O . ASP A 1 101 ? 15.402 6.266 -17.188 1.00 84.19 101 ASP A O 1
ATOM 848 N N . ASN A 1 102 ? 13.360 5.696 -16.473 1.00 80.50 102 ASN A N 1
ATOM 849 C CA . ASN A 1 102 ? 12.988 4.839 -17.601 1.00 80.50 102 ASN A CA 1
ATOM 850 C C . ASN A 1 102 ? 13.832 3.556 -17.742 1.00 80.50 102 ASN A C 1
ATOM 852 O O . ASN A 1 102 ? 14.085 3.077 -18.851 1.00 80.50 102 ASN A O 1
ATOM 856 N N . GLU A 1 103 ? 14.307 3.003 -16.622 1.00 83.12 103 GLU A N 1
ATOM 857 C CA . GLU A 1 103 ? 15.073 1.752 -16.589 1.00 83.12 103 GLU A CA 1
ATOM 858 C C . GLU A 1 103 ? 14.240 0.515 -16.984 1.00 83.12 103 GLU A C 1
ATOM 860 O O . GLU A 1 103 ? 14.820 -0.510 -17.352 1.00 83.12 103 GLU A O 1
ATOM 865 N N . TYR A 1 104 ? 12.902 0.581 -16.931 1.00 84.62 104 TYR A N 1
ATOM 866 C CA . TYR A 1 104 ? 12.024 -0.585 -17.069 1.00 84.62 104 TYR A CA 1
ATOM 867 C C . TYR A 1 104 ? 10.900 -0.369 -18.092 1.00 84.62 104 TYR A C 1
ATOM 869 O O . TYR A 1 104 ? 10.132 0.575 -18.007 1.00 84.62 104 TYR A O 1
ATOM 877 N N . ASP A 1 105 ? 10.681 -1.325 -18.999 1.00 89.81 105 ASP A N 1
ATOM 878 C CA . ASP A 1 105 ? 9.467 -1.340 -19.834 1.00 89.81 105 ASP A CA 1
ATOM 879 C C . ASP A 1 105 ? 8.301 -1.965 -19.048 1.00 89.81 105 ASP A C 1
ATOM 881 O O . ASP A 1 105 ? 8.027 -3.167 -19.146 1.00 89.81 105 ASP A O 1
ATOM 885 N N . PHE A 1 106 ? 7.653 -1.168 -18.195 1.00 91.06 106 PHE A N 1
ATOM 886 C CA . PHE A 1 106 ? 6.551 -1.621 -17.345 1.00 91.06 106 PHE A CA 1
ATOM 887 C C . PHE A 1 106 ? 5.290 -1.988 -18.146 1.00 91.06 106 PHE A C 1
ATOM 889 O O . PHE A 1 106 ? 4.837 -1.274 -19.044 1.00 91.06 106 PHE A O 1
ATOM 896 N N . VAL A 1 107 ? 4.677 -3.110 -17.768 1.00 91.88 107 VAL A N 1
ATOM 897 C CA . VAL A 1 107 ? 3.460 -3.654 -18.388 1.00 91.88 107 VAL A CA 1
ATOM 898 C C . VAL A 1 107 ? 2.241 -3.431 -17.498 1.00 91.88 107 VAL A C 1
ATOM 900 O O . VAL A 1 107 ? 1.180 -3.040 -17.987 1.00 91.88 107 VAL A O 1
ATOM 903 N N . ALA A 1 108 ? 2.397 -3.706 -16.206 1.00 93.06 108 ALA A N 1
ATOM 904 C CA . ALA A 1 108 ? 1.362 -3.571 -15.194 1.00 93.06 108 ALA A CA 1
ATOM 905 C C . ALA A 1 108 ? 2.011 -3.375 -13.824 1.00 93.06 108 ALA A C 1
ATOM 907 O O . ALA A 1 108 ? 3.158 -3.778 -13.603 1.00 93.06 108 ALA A O 1
ATOM 908 N N . PHE A 1 109 ? 1.252 -2.821 -12.886 1.00 93.44 109 PHE A N 1
ATOM 909 C CA . PHE A 1 109 ? 1.644 -2.811 -11.486 1.00 93.44 109 PHE A CA 1
ATOM 910 C C . PHE A 1 109 ? 0.454 -3.044 -10.575 1.00 93.44 109 PHE A C 1
ATOM 912 O O . PHE A 1 109 ? -0.706 -2.924 -10.970 1.00 93.44 109 PHE A O 1
ATOM 919 N N . ARG A 1 110 ? 0.773 -3.380 -9.333 1.00 94.81 110 ARG A N 1
ATOM 920 C CA . ARG A 1 110 ? -0.191 -3.605 -8.272 1.00 94.81 110 ARG A CA 1
ATOM 921 C C . ARG A 1 110 ? 0.351 -3.107 -6.944 1.00 94.81 110 ARG A C 1
ATOM 923 O O . ARG A 1 110 ? 1.531 -3.284 -6.632 1.00 94.81 110 ARG A O 1
ATOM 930 N N . LEU A 1 111 ? -0.529 -2.500 -6.170 1.00 95.44 111 LEU A N 1
ATOM 931 C CA . LEU A 1 111 ? -0.275 -2.087 -4.802 1.00 95.44 111 LEU A CA 1
ATOM 932 C C . LEU A 1 111 ? -0.900 -3.128 -3.885 1.00 95.44 111 LEU A C 1
ATOM 934 O O . LEU A 1 111 ? -2.080 -3.439 -4.014 1.00 95.44 111 LEU A O 1
ATOM 938 N N . VAL A 1 112 ? -0.096 -3.688 -2.989 1.00 96.75 112 VAL A N 1
ATOM 939 C CA . VAL A 1 112 ? -0.504 -4.801 -2.130 1.00 96.75 112 VAL A CA 1
ATOM 940 C C . VAL A 1 112 ? -0.397 -4.388 -0.672 1.00 96.75 112 VAL A C 1
ATOM 942 O O . VAL A 1 112 ? 0.657 -3.931 -0.222 1.00 96.75 112 VAL A O 1
ATOM 945 N N . VAL A 1 113 ? -1.481 -4.589 0.067 1.00 96.38 113 VAL A N 1
ATOM 946 C CA . VAL A 1 113 ? -1.492 -4.610 1.527 1.00 96.38 113 VAL A CA 1
ATOM 947 C C . VAL A 1 113 ? -1.338 -6.061 1.966 1.00 96.38 113 VAL A C 1
ATOM 949 O O . VAL A 1 113 ? -2.124 -6.928 1.594 1.00 96.38 113 VAL A O 1
ATOM 952 N N . GLU A 1 114 ? -0.313 -6.351 2.759 1.00 94.19 114 GLU A N 1
ATOM 953 C CA . GLU A 1 114 ? -0.161 -7.673 3.362 1.00 94.19 114 GLU A CA 1
ATOM 954 C C . GLU A 1 114 ? -0.944 -7.760 4.670 1.00 94.19 114 GLU A C 1
ATOM 956 O O . GLU A 1 114 ? -1.107 -6.772 5.386 1.00 94.19 114 GLU A O 1
ATOM 961 N N . LYS A 1 115 ? -1.377 -8.972 5.031 1.00 92.25 115 LYS A N 1
ATOM 962 C CA . LYS A 1 115 ? -2.142 -9.200 6.264 1.00 92.25 115 LYS A CA 1
ATOM 963 C C . LYS A 1 115 ? -1.412 -8.688 7.514 1.00 92.25 115 LYS A C 1
ATOM 965 O O . LYS A 1 115 ? -2.045 -8.103 8.385 1.00 92.25 115 LYS A O 1
ATOM 970 N N . SER A 1 116 ? -0.090 -8.850 7.571 1.00 94.69 116 SER A N 1
ATOM 971 C CA . SER A 1 116 ? 0.744 -8.355 8.674 1.00 94.69 116 SER A CA 1
ATOM 972 C C . SER A 1 116 ? 0.689 -6.833 8.837 1.00 94.69 116 SER A C 1
ATOM 974 O O . SER A 1 116 ? 0.783 -6.347 9.955 1.00 94.69 116 SER A O 1
ATOM 976 N N . MET A 1 117 ? 0.495 -6.075 7.753 1.00 95.00 117 MET A N 1
ATOM 977 C CA . MET A 1 117 ? 0.375 -4.612 7.812 1.00 95.00 117 MET A CA 1
ATOM 978 C C . MET A 1 117 ? -0.958 -4.181 8.435 1.00 95.00 117 MET A C 1
ATOM 980 O O . MET A 1 117 ? -1.024 -3.186 9.151 1.00 95.00 117 MET A O 1
ATOM 984 N N . ILE A 1 118 ? -2.024 -4.944 8.178 1.00 92.69 118 ILE A N 1
ATOM 985 C CA . ILE A 1 118 ? -3.328 -4.747 8.822 1.00 92.69 118 ILE A CA 1
ATOM 986 C C . ILE A 1 118 ? -3.249 -5.115 10.306 1.00 92.69 118 ILE A C 1
ATOM 988 O O . ILE A 1 118 ? -3.772 -4.387 11.145 1.00 92.69 118 ILE A O 1
ATOM 992 N N . GLU A 1 119 ? -2.588 -6.227 10.634 1.00 92.75 119 GLU A N 1
ATOM 993 C CA . GLU A 1 119 ? -2.358 -6.647 12.022 1.00 92.75 119 GLU A CA 1
ATOM 994 C C . GLU A 1 119 ? -1.570 -5.579 12.800 1.00 92.75 119 GLU A C 1
ATOM 996 O O . GLU A 1 119 ? -2.020 -5.160 13.864 1.00 92.75 119 GLU A O 1
ATOM 1001 N N . GLU A 1 120 ? -0.487 -5.045 12.229 1.00 94.06 120 GLU A N 1
ATOM 1002 C CA . GLU A 1 120 ? 0.285 -3.943 12.820 1.00 94.06 120 GLU A CA 1
ATOM 1003 C C . GLU A 1 120 ? -0.576 -2.689 13.045 1.00 94.06 120 GLU A C 1
ATOM 1005 O O . GLU A 1 120 ? -0.530 -2.077 14.112 1.00 94.06 120 GLU A O 1
ATOM 1010 N N . MET A 1 121 ? -1.413 -2.321 12.071 1.00 92.62 121 MET A N 1
ATOM 1011 C CA . MET A 1 121 ? -2.338 -1.195 12.205 1.00 92.62 121 MET A CA 1
ATOM 1012 C C . MET A 1 121 ? -3.303 -1.399 13.389 1.00 92.62 121 MET A C 1
ATOM 1014 O O . MET A 1 121 ? -3.493 -0.491 14.201 1.00 92.62 121 MET A O 1
ATOM 1018 N N . TYR A 1 122 ? -3.883 -2.595 13.538 1.00 91.19 122 TYR A N 1
ATOM 1019 C CA . TYR A 1 122 ? -4.740 -2.917 14.683 1.00 91.19 122 TYR A CA 1
ATOM 1020 C C . TYR A 1 122 ? -3.982 -2.881 16.018 1.00 91.19 122 TYR A C 1
ATOM 1022 O O . TYR A 1 122 ? -4.531 -2.383 17.003 1.00 91.19 122 TYR A O 1
ATOM 1030 N N . GLU A 1 123 ? -2.735 -3.355 16.067 1.00 92.44 123 GLU A N 1
ATOM 1031 C CA . GLU A 1 123 ? -1.889 -3.285 17.267 1.00 92.44 123 GLU A CA 1
ATOM 1032 C C . GLU A 1 123 ? -1.595 -1.836 17.678 1.00 92.44 123 GLU A C 1
ATOM 1034 O O . GLU A 1 123 ? -1.704 -1.484 18.856 1.00 92.44 123 GLU A O 1
ATOM 1039 N N . GLN A 1 124 ? -1.281 -0.967 16.714 1.00 91.31 124 GLN A N 1
ATOM 1040 C CA . GLN A 1 124 ? -1.050 0.456 16.969 1.00 91.31 124 GLN A CA 1
ATOM 1041 C C . GLN A 1 124 ? -2.310 1.145 17.510 1.00 91.31 124 GLN A C 1
ATOM 1043 O O . GLN A 1 124 ? -2.233 1.916 18.471 1.00 91.31 124 GLN A O 1
ATOM 1048 N N . ILE A 1 125 ? -3.479 0.830 16.947 1.00 88.31 125 ILE A N 1
ATOM 1049 C CA . ILE A 1 125 ? -4.769 1.320 17.443 1.00 88.31 125 ILE A CA 1
ATOM 1050 C C . ILE A 1 125 ? -4.996 0.835 18.880 1.00 88.31 125 ILE A C 1
ATOM 1052 O O . ILE A 1 125 ? -5.244 1.648 19.771 1.00 88.31 125 ILE A O 1
ATOM 1056 N N . ALA A 1 126 ? -4.846 -0.465 19.144 1.00 88.19 126 ALA A N 1
ATOM 1057 C CA . ALA A 1 126 ? -5.012 -1.025 20.485 1.00 88.19 126 ALA A CA 1
ATOM 1058 C C . ALA A 1 126 ? -4.095 -0.337 21.510 1.00 88.19 126 ALA A C 1
ATOM 1060 O O . ALA A 1 126 ? -4.548 0.031 22.594 1.00 88.19 126 ALA A O 1
ATOM 1061 N N . HIS A 1 127 ? -2.840 -0.064 21.140 1.00 88.06 127 HIS A N 1
ATOM 1062 C CA . HIS A 1 127 ? -1.894 0.658 21.986 1.00 88.06 127 HIS A CA 1
ATOM 1063 C C . HIS A 1 127 ? -2.344 2.095 22.295 1.00 88.06 127 HIS A C 1
ATOM 1065 O O . HIS A 1 127 ? -2.333 2.512 23.454 1.00 88.06 127 HIS A O 1
ATOM 1071 N N . VAL A 1 128 ? -2.780 2.852 21.281 1.00 86.12 128 VAL A N 1
ATOM 1072 C CA . VAL A 1 128 ? -3.228 4.250 21.434 1.00 86.12 128 VAL A CA 1
ATOM 1073 C C . VAL A 1 128 ? -4.466 4.367 22.321 1.00 86.12 128 VAL A C 1
ATOM 1075 O O . VAL A 1 128 ? -4.595 5.328 23.085 1.00 86.12 128 VAL A O 1
ATOM 1078 N N . PHE A 1 129 ? -5.372 3.398 22.223 1.00 82.69 129 PHE A N 1
ATOM 1079 C CA . PHE A 1 129 ? -6.603 3.346 23.007 1.00 82.69 129 PHE A CA 1
ATOM 1080 C C . PHE A 1 129 ? -6.472 2.483 24.270 1.00 82.69 129 PHE A C 1
ATOM 1082 O O . PHE A 1 129 ? -7.460 2.258 24.958 1.00 82.69 129 PHE A O 1
ATOM 1089 N N . GLU A 1 130 ? -5.264 2.023 24.612 1.00 83.44 130 GLU A N 1
ATOM 1090 C CA . GLU A 1 130 ? -4.994 1.216 25.811 1.00 83.44 130 GLU A CA 1
ATOM 1091 C C . GLU A 1 130 ? -5.944 0.004 25.952 1.00 83.44 130 GLU A C 1
ATOM 1093 O O . GLU A 1 130 ? -6.339 -0.374 27.060 1.00 83.44 130 GLU A O 1
ATOM 1098 N N . ILE A 1 131 ? -6.334 -0.576 24.814 1.00 75.12 131 ILE A N 1
ATOM 1099 C CA . ILE A 1 131 ? -7.161 -1.778 24.723 1.00 75.12 131 ILE A CA 1
ATOM 1100 C C . ILE A 1 131 ? -6.208 -2.965 24.896 1.00 75.12 131 ILE A C 1
ATOM 1102 O O . ILE A 1 131 ? -5.287 -3.132 24.099 1.00 75.12 131 ILE A O 1
ATOM 1106 N N . VAL A 1 132 ? -6.396 -3.728 25.977 1.00 59.50 132 VAL A N 1
ATOM 1107 C CA . VAL A 1 132 ? -5.588 -4.911 26.334 1.00 59.50 132 VAL A CA 1
ATOM 1108 C C . VAL A 1 132 ? -6.180 -6.166 25.716 1.00 59.50 132 VAL A C 1
ATOM 1110 O O . VAL A 1 132 ? -7.417 -6.328 25.834 1.00 59.50 132 VAL A O 1
#